Protein AF-X1GY83-F1 (afdb_monomer_lite)

Organism: NCBI:txid412755

Radius of gyration: 18.6 Å; chains: 1; bounding box: 28×45×42 Å

pLDDT: mean 86.43, std 6.94, range [60.97, 96.25]

Secondary structure (DSSP, 8-state):
-TTTHHHHHHH--TTS----SIIIIIHHHHHHHHHHHHHHHHHHHHHHS-HHHHHHHHHTHHHHHHHHHHHHH--PPPHHHHHHHHHHHHHHHHHH-

Sequence (97 aa):
AILLTPIALFMTDFALSINWGFTGLYSAMLIQSLNAVGFLFFAYSIRYGKAIIVVPMMALAPVVTVILSLILYAVIPNPIIIGGMILAFIAIYLMAE

Foldseek 3Di:
DVVCVVVVVVVDDPVDDQCPDCVGPVVVVVVVVVVVVVVVVLVVCVVVHPCLVSVLVVLCVVVVVVVVCCVVVVDDDDPVVVVVVVVVVVVSNVVSD

Structure (mmCIF, N/CA/C/O backbone):
data_AF-X1GY83-F1
#
_entry.id   AF-X1GY83-F1
#
loop_
_atom_site.group_PDB
_atom_site.id
_atom_site.type_symbol
_atom_site.label_atom_id
_atom_site.label_alt_id
_atom_site.label_comp_id
_atom_site.label_asym_id
_atom_site.label_entity_id
_atom_site.label_seq_id
_atom_site.pdbx_PDB_ins_code
_atom_site.Cartn_x
_atom_site.Cartn_y
_atom_site.Cartn_z
_atom_site.occupancy
_atom_site.B_iso_or_equiv
_atom_site.auth_seq_id
_atom_site.auth_comp_id
_atom_site.auth_asym_id
_atom_site.auth_atom_id
_atom_site.pdbx_PDB_model_num
ATOM 1 N N . ALA A 1 1 ? -8.583 -18.651 1.680 1.00 60.97 1 ALA A N 1
ATOM 2 C CA . ALA A 1 1 ? -7.406 -19.031 0.869 1.00 60.97 1 ALA A CA 1
ATOM 3 C C . ALA A 1 1 ? -7.479 -20.494 0.430 1.00 60.97 1 ALA A C 1
ATOM 5 O O . ALA A 1 1 ? -7.679 -20.716 -0.751 1.00 60.97 1 ALA A O 1
ATOM 6 N N . ILE A 1 2 ? -7.434 -21.464 1.355 1.00 72.38 2 ILE A N 1
ATOM 7 C CA . ILE A 1 2 ? -7.361 -22.914 1.052 1.00 72.38 2 ILE A CA 1
ATOM 8 C C . ILE A 1 2 ? -8.515 -23.417 0.160 1.00 72.38 2 ILE A C 1
ATOM 10 O O . ILE A 1 2 ? -8.297 -24.210 -0.748 1.00 72.38 2 ILE A O 1
ATOM 14 N N . LEU A 1 3 ? -9.736 -22.909 0.364 1.00 79.06 3 LEU A N 1
ATOM 15 C CA . LEU A 1 3 ? -10.907 -23.304 -0.432 1.00 79.06 3 LEU A CA 1
ATOM 16 C C . LEU A 1 3 ? -10.855 -22.814 -1.896 1.00 79.06 3 LEU A C 1
ATOM 18 O O . LEU A 1 3 ? -11.469 -23.414 -2.768 1.00 79.06 3 LEU A O 1
ATOM 22 N N . LEU A 1 4 ? -10.131 -21.720 -2.164 1.00 76.38 4 LEU A N 1
ATOM 23 C CA . LEU A 1 4 ? -10.026 -21.097 -3.494 1.00 76.38 4 LEU A CA 1
ATOM 24 C C . LEU A 1 4 ? -8.764 -21.532 -4.251 1.00 76.38 4 LEU A C 1
ATOM 26 O O . LEU A 1 4 ? -8.663 -21.323 -5.456 1.00 76.38 4 LEU A O 1
ATOM 30 N N . THR A 1 5 ? -7.817 -22.171 -3.562 1.00 81.94 5 THR A N 1
ATOM 31 C CA . THR A 1 5 ? -6.607 -22.746 -4.152 1.00 81.94 5 THR A CA 1
ATOM 32 C C . THR A 1 5 ? -6.879 -23.682 -5.342 1.00 81.94 5 THR A C 1
ATOM 34 O O . THR A 1 5 ? -6.199 -23.516 -6.351 1.00 81.94 5 THR A O 1
ATOM 37 N N . PRO A 1 6 ? -7.866 -24.607 -5.321 1.00 80.31 6 PRO A N 1
ATOM 38 C CA . PRO A 1 6 ? -8.121 -25.472 -6.478 1.00 80.31 6 PRO A CA 1
ATOM 39 C C . PRO A 1 6 ? -8.614 -24.702 -7.711 1.00 80.31 6 PRO A C 1
ATOM 41 O O . PRO A 1 6 ? -8.254 -25.048 -8.831 1.00 80.31 6 PRO A O 1
ATOM 44 N N . ILE A 1 7 ? -9.385 -23.629 -7.516 1.00 82.06 7 ILE A N 1
ATOM 45 C CA . ILE A 1 7 ? -9.875 -22.775 -8.609 1.00 82.06 7 ILE A CA 1
ATOM 46 C C . ILE A 1 7 ? -8.712 -21.993 -9.227 1.00 82.06 7 ILE A C 1
ATOM 48 O O . ILE A 1 7 ? -8.588 -21.933 -10.446 1.00 82.06 7 ILE A O 1
ATOM 52 N N . ALA A 1 8 ? -7.817 -21.453 -8.394 1.00 77.62 8 ALA A N 1
ATOM 53 C CA . ALA A 1 8 ? -6.622 -20.759 -8.866 1.00 77.62 8 ALA A CA 1
ATOM 54 C C . ALA A 1 8 ? -5.694 -21.688 -9.667 1.00 77.62 8 ALA A C 1
ATOM 56 O O . ALA A 1 8 ? -5.188 -21.288 -10.713 1.00 77.62 8 ALA A O 1
ATOM 57 N N . LEU A 1 9 ? -5.515 -22.937 -9.222 1.00 79.50 9 LEU A N 1
ATOM 58 C CA . LEU A 1 9 ? -4.746 -23.944 -9.962 1.00 79.50 9 LEU A CA 1
ATOM 59 C C . LEU A 1 9 ? -5.387 -24.281 -11.316 1.00 79.50 9 LEU A C 1
ATOM 61 O O . LEU A 1 9 ? -4.665 -24.451 -12.289 1.00 79.50 9 LEU A O 1
ATOM 65 N N . PHE A 1 10 ? -6.720 -24.313 -11.403 1.00 83.56 10 PHE A N 1
ATOM 66 C CA . PHE A 1 10 ? -7.437 -24.521 -12.667 1.00 83.56 10 PHE A CA 1
ATOM 67 C C . PHE A 1 10 ? -7.289 -23.357 -13.656 1.00 83.56 10 PHE A C 1
ATOM 69 O O . PHE A 1 10 ? -7.291 -23.576 -14.863 1.00 83.56 10 PHE A O 1
ATOM 76 N N . MET A 1 11 ? -7.176 -22.123 -13.156 1.00 80.56 11 MET A N 1
ATOM 77 C CA . MET A 1 11 ? -6.962 -20.925 -13.979 1.00 80.56 11 MET A CA 1
ATOM 78 C C . MET A 1 11 ? -5.487 -20.701 -14.340 1.00 80.56 11 MET A C 1
ATOM 80 O O . MET A 1 11 ? -5.185 -19.835 -15.160 1.00 80.56 11 MET A O 1
ATOM 84 N N . THR A 1 12 ? -4.568 -21.439 -13.712 1.00 80.44 12 THR A N 1
ATOM 85 C CA . THR A 1 12 ? -3.133 -21.285 -13.940 1.00 80.44 12 THR A CA 1
ATOM 86 C C . THR A 1 12 ? -2.721 -22.139 -15.125 1.00 80.44 12 THR A C 1
ATOM 88 O O . THR A 1 12 ? -2.798 -23.364 -15.080 1.00 80.44 12 THR A O 1
ATOM 91 N N . ASP A 1 13 ? -2.246 -21.486 -16.180 1.00 77.44 13 ASP A N 1
ATOM 92 C CA . ASP A 1 13 ? -1.669 -22.181 -17.321 1.00 77.44 13 ASP A CA 1
ATOM 93 C C . ASP A 1 13 ? -0.205 -22.540 -17.024 1.00 77.44 13 ASP A C 1
ATOM 95 O O . ASP A 1 13 ? 0.687 -21.688 -17.027 1.00 77.44 13 ASP A O 1
ATOM 99 N N . PHE A 1 14 ? 0.039 -23.817 -16.728 1.00 74.56 14 PHE A N 1
ATOM 100 C CA . PHE A 1 14 ? 1.376 -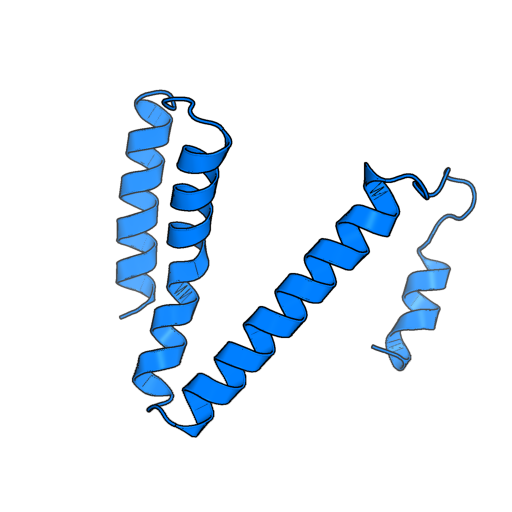24.345 -16.439 1.00 74.56 14 PHE A CA 1
ATOM 101 C C . PHE A 1 14 ? 2.254 -24.482 -17.691 1.00 74.56 14 PHE A C 1
ATOM 103 O O . PHE A 1 14 ? 3.433 -24.814 -17.563 1.00 74.56 14 PHE A O 1
ATOM 110 N N . ALA A 1 15 ? 1.713 -24.237 -18.891 1.00 75.00 15 ALA A N 1
ATOM 111 C CA . ALA A 1 15 ? 2.496 -24.225 -20.125 1.00 75.00 15 ALA A CA 1
ATOM 112 C C . ALA A 1 15 ? 3.402 -22.984 -20.238 1.00 75.00 15 ALA A C 1
ATOM 114 O O . ALA A 1 15 ? 4.360 -22.984 -21.013 1.00 75.00 15 ALA A O 1
ATOM 115 N N . LEU A 1 16 ? 3.127 -21.930 -19.461 1.00 75.75 16 LEU A N 1
ATOM 116 C CA . LEU A 1 16 ? 3.946 -20.722 -19.407 1.00 75.75 16 LEU A CA 1
ATOM 117 C C . LEU A 1 16 ? 5.127 -20.900 -18.444 1.00 75.75 16 LEU A C 1
ATOM 119 O O . LEU A 1 16 ? 5.006 -21.486 -17.369 1.00 75.75 16 LEU A O 1
ATOM 123 N N . SER A 1 17 ? 6.287 -20.348 -18.809 1.00 73.75 17 SER A N 1
ATOM 124 C CA . SER A 1 17 ? 7.477 -20.389 -17.961 1.00 73.75 17 SER A CA 1
ATOM 125 C C . SER A 1 17 ? 7.240 -19.605 -16.669 1.00 73.75 17 SER A C 1
ATOM 127 O O . SER A 1 17 ? 7.211 -18.372 -16.671 1.00 73.75 17 SER A O 1
ATOM 129 N N . ILE A 1 18 ? 7.096 -20.320 -15.555 1.00 71.62 18 ILE A N 1
ATOM 130 C CA . ILE A 1 18 ? 7.012 -19.714 -14.228 1.00 71.62 18 ILE A CA 1
ATOM 131 C C . ILE A 1 18 ? 8.366 -19.069 -13.916 1.00 71.62 18 ILE A C 1
ATOM 133 O O . ILE A 1 18 ? 9.416 -19.710 -14.010 1.00 71.62 18 ILE A O 1
ATOM 137 N N . ASN A 1 19 ? 8.352 -17.786 -13.551 1.00 79.69 19 ASN A N 1
ATOM 138 C CA . ASN A 1 19 ? 9.566 -17.056 -13.207 1.00 79.69 19 ASN A CA 1
ATOM 139 C C . ASN A 1 19 ? 10.058 -17.475 -11.812 1.00 79.69 19 ASN A C 1
ATOM 141 O O . ASN A 1 19 ? 9.784 -16.829 -10.803 1.00 79.69 19 ASN A O 1
ATOM 145 N N . TRP A 1 20 ? 10.794 -18.582 -11.763 1.00 77.69 20 TRP A N 1
ATOM 146 C CA . TRP A 1 20 ? 11.467 -19.075 -10.556 1.00 77.69 20 TRP A CA 1
ATOM 147 C C . TRP A 1 20 ? 12.732 -18.280 -10.203 1.00 77.69 20 TRP A C 1
ATOM 149 O O . TRP A 1 20 ? 13.359 -18.536 -9.178 1.00 77.69 20 TRP A O 1
ATOM 159 N N . GLY A 1 21 ? 13.127 -17.330 -11.054 1.00 79.44 21 GLY A N 1
ATOM 160 C CA . GLY A 1 21 ? 14.309 -16.508 -10.853 1.00 79.44 21 GLY A CA 1
ATOM 161 C C . GLY A 1 21 ? 14.163 -15.527 -9.691 1.00 79.44 21 GLY A C 1
ATOM 162 O O . GLY A 1 21 ? 13.110 -15.384 -9.067 1.00 79.44 21 GLY A O 1
ATOM 163 N N . PHE A 1 22 ? 15.244 -14.795 -9.430 1.00 76.31 22 PHE A N 1
ATOM 164 C CA . PHE A 1 22 ? 15.309 -13.807 -8.351 1.00 76.31 22 PHE A CA 1
ATOM 165 C C . PHE A 1 22 ? 14.234 -12.712 -8.474 1.00 76.31 22 PHE A C 1
ATOM 167 O O . PHE A 1 22 ? 13.669 -12.264 -7.480 1.00 76.31 22 PHE A O 1
ATOM 174 N N . THR A 1 23 ? 13.902 -12.328 -9.709 1.00 81.81 23 THR A N 1
ATOM 175 C CA . THR A 1 23 ? 12.877 -11.323 -10.018 1.00 81.81 23 THR A CA 1
ATOM 176 C C . THR A 1 23 ? 11.448 -11.834 -9.824 1.00 81.81 23 THR A C 1
ATOM 178 O O . THR A 1 23 ? 10.551 -11.010 -9.675 1.00 81.81 23 THR A O 1
ATOM 181 N N . GLY A 1 24 ? 11.220 -13.150 -9.815 1.00 84.38 24 GLY A N 1
ATOM 182 C CA . GLY A 1 24 ? 9.889 -13.740 -9.673 1.00 84.38 24 GLY A CA 1
ATOM 183 C C . GLY A 1 24 ? 9.627 -14.268 -8.266 1.00 84.38 24 GLY A C 1
ATOM 184 O O . GLY A 1 24 ? 9.072 -13.558 -7.433 1.00 84.38 24 GLY A O 1
ATOM 185 N N . LEU A 1 25 ? 10.014 -15.515 -7.982 1.00 86.88 25 LEU A N 1
ATOM 186 C CA . LEU A 1 25 ? 9.690 -16.151 -6.700 1.00 86.88 25 LEU A CA 1
ATOM 187 C C . LEU A 1 25 ? 10.320 -15.423 -5.502 1.00 86.88 25 LEU A C 1
ATOM 189 O O . LEU A 1 25 ? 9.629 -15.128 -4.530 1.00 86.88 25 LEU A O 1
ATOM 193 N N . TYR A 1 26 ? 11.621 -15.133 -5.554 1.00 87.06 26 TYR A N 1
ATOM 194 C CA . TYR A 1 26 ? 12.334 -14.577 -4.399 1.00 87.06 26 TYR A CA 1
ATOM 195 C C . TYR A 1 26 ? 11.866 -13.160 -4.046 1.00 87.06 26 TYR A C 1
ATOM 197 O O . TYR A 1 26 ? 11.671 -12.849 -2.868 1.00 87.06 26 TYR A O 1
ATOM 205 N N . SER A 1 27 ? 11.634 -12.312 -5.052 1.00 89.31 27 SER A N 1
ATOM 206 C CA . SER A 1 27 ? 11.068 -10.975 -4.850 1.00 89.31 27 SER A CA 1
ATOM 207 C C . SER A 1 27 ? 9.651 -11.058 -4.273 1.00 89.31 27 SER A C 1
ATOM 209 O O . SER A 1 27 ? 9.350 -10.351 -3.312 1.00 89.31 27 SER A O 1
ATOM 211 N N . ALA A 1 28 ? 8.809 -11.971 -4.771 1.00 90.00 28 ALA A N 1
ATOM 212 C CA . ALA A 1 28 ? 7.458 -12.185 -4.260 1.00 90.00 28 ALA A CA 1
ATOM 213 C C . ALA A 1 28 ? 7.468 -12.659 -2.800 1.00 90.00 28 ALA A C 1
ATOM 215 O O . ALA A 1 28 ? 6.707 -12.143 -1.983 1.00 90.00 28 ALA A O 1
ATOM 216 N N . MET A 1 29 ? 8.367 -13.580 -2.441 1.00 89.06 29 MET A N 1
ATOM 217 C CA . MET A 1 29 ? 8.541 -14.028 -1.056 1.00 89.06 29 MET A CA 1
ATOM 218 C C . MET A 1 29 ? 8.933 -12.872 -0.130 1.00 89.06 29 MET A C 1
ATOM 220 O O . MET A 1 29 ? 8.373 -12.747 0.962 1.00 89.06 29 MET A O 1
ATOM 224 N N . LEU A 1 30 ? 9.853 -12.004 -0.563 1.00 93.19 30 LEU A N 1
ATOM 225 C CA . LEU A 1 30 ? 10.241 -10.815 0.199 1.00 93.19 30 LEU A CA 1
ATOM 226 C C . LEU A 1 30 ? 9.080 -9.831 0.347 1.00 93.19 30 LEU A C 1
ATOM 228 O O . LEU A 1 30 ? 8.755 -9.445 1.469 1.00 93.19 30 LEU A O 1
ATOM 232 N N . ILE A 1 31 ? 8.419 -9.469 -0.755 1.00 93.06 31 ILE A N 1
ATOM 233 C CA . ILE A 1 31 ? 7.272 -8.550 -0.754 1.00 93.06 31 ILE A CA 1
ATOM 234 C C . ILE A 1 31 ? 6.182 -9.070 0.185 1.00 93.06 31 ILE A C 1
ATOM 236 O O . ILE A 1 31 ? 5.669 -8.319 1.016 1.00 93.06 31 ILE A O 1
ATOM 240 N N . GLN A 1 32 ? 5.860 -10.362 0.105 1.00 93.94 32 GLN A N 1
ATOM 241 C CA . GLN A 1 32 ? 4.802 -10.943 0.920 1.00 93.94 32 GLN A CA 1
ATOM 242 C C . GLN A 1 32 ? 5.193 -11.041 2.400 1.00 93.94 32 GLN A C 1
ATOM 244 O O . GLN A 1 32 ? 4.343 -10.838 3.269 1.00 93.94 32 GLN A O 1
ATOM 249 N N . SER A 1 33 ? 6.475 -11.270 2.698 1.00 95.44 33 SER A N 1
ATOM 250 C CA . SER A 1 33 ? 7.002 -11.218 4.067 1.00 95.44 33 SER A CA 1
ATOM 251 C C . SER A 1 33 ? 6.911 -9.804 4.650 1.00 95.44 33 SER A C 1
ATOM 253 O O . SER A 1 33 ? 6.426 -9.633 5.768 1.00 95.44 33 SER A O 1
ATOM 255 N N . LEU A 1 34 ? 7.298 -8.774 3.886 1.00 94.50 34 LEU A N 1
ATOM 256 C CA . LEU A 1 34 ? 7.155 -7.370 4.293 1.00 94.50 34 LEU A CA 1
ATOM 257 C C . LEU A 1 34 ? 5.683 -6.993 4.506 1.00 94.50 34 LEU A C 1
ATOM 259 O O . LEU A 1 34 ? 5.354 -6.313 5.477 1.00 94.50 34 LEU A O 1
ATOM 263 N N . ASN A 1 35 ? 4.789 -7.465 3.635 1.00 94.75 35 ASN A N 1
ATOM 264 C CA . ASN A 1 35 ? 3.352 -7.256 3.781 1.00 94.75 35 ASN A CA 1
ATOM 265 C C . ASN A 1 35 ? 2.813 -7.875 5.084 1.00 94.75 35 ASN A C 1
ATOM 267 O O . ASN A 1 35 ? 2.085 -7.209 5.821 1.00 94.75 35 ASN A O 1
ATOM 271 N N . ALA A 1 36 ? 3.224 -9.105 5.410 1.00 95.44 36 ALA A N 1
ATOM 272 C CA . ALA A 1 36 ? 2.836 -9.765 6.655 1.00 95.44 36 ALA A CA 1
ATOM 273 C C . ALA A 1 36 ? 3.328 -8.995 7.892 1.00 95.44 36 ALA A C 1
ATOM 275 O O . ALA A 1 36 ? 2.561 -8.782 8.830 1.00 95.44 36 ALA A O 1
ATOM 276 N N . VAL A 1 37 ? 4.576 -8.514 7.876 1.00 96.25 37 VAL A N 1
ATOM 277 C CA . VAL A 1 37 ? 5.130 -7.668 8.947 1.00 96.25 37 VAL A CA 1
ATOM 278 C C . VAL A 1 37 ? 4.337 -6.364 9.098 1.00 96.25 37 VAL A C 1
ATOM 280 O O . VAL A 1 37 ? 3.979 -5.991 10.215 1.00 96.25 37 VAL A O 1
ATOM 283 N N . GLY A 1 38 ? 3.994 -5.699 7.991 1.00 92.25 38 GLY A N 1
ATOM 284 C CA . GLY A 1 38 ? 3.152 -4.499 8.012 1.00 92.25 38 GLY A CA 1
ATOM 285 C C . GLY A 1 38 ? 1.782 -4.753 8.648 1.00 92.25 38 GLY A C 1
ATOM 286 O O . GLY A 1 38 ? 1.324 -3.968 9.479 1.00 92.25 38 GLY A O 1
ATOM 287 N N . PHE A 1 39 ? 1.158 -5.890 8.335 1.00 94.06 39 PHE A N 1
ATOM 288 C CA . PHE A 1 39 ? -0.123 -6.271 8.928 1.00 94.06 39 PHE A CA 1
ATOM 289 C C . PHE A 1 39 ? -0.017 -6.597 10.427 1.00 94.06 39 PHE A C 1
ATOM 291 O O . PHE A 1 39 ? -0.909 -6.239 11.197 1.00 94.06 39 PHE A O 1
ATOM 298 N N . LEU A 1 40 ? 1.085 -7.213 10.874 1.00 95.00 40 LEU A N 1
ATOM 299 C CA . LEU A 1 40 ? 1.348 -7.435 12.301 1.00 95.00 40 LEU A CA 1
ATOM 300 C C . LEU A 1 40 ? 1.445 -6.108 13.067 1.00 95.00 40 LEU A C 1
ATOM 302 O O . LEU A 1 40 ? 0.840 -5.972 14.133 1.00 95.00 40 LEU A O 1
ATOM 306 N N . PHE A 1 41 ? 2.148 -5.114 12.516 1.00 93.75 41 PHE A N 1
ATOM 307 C CA . PHE A 1 41 ? 2.212 -3.779 13.117 1.00 93.75 41 PHE A CA 1
ATOM 308 C C . PHE A 1 41 ? 0.855 -3.083 13.136 1.00 93.75 41 PHE A C 1
ATOM 310 O O . PHE A 1 41 ? 0.515 -2.452 14.136 1.00 93.75 41 PHE A O 1
ATOM 317 N N . PHE A 1 42 ? 0.051 -3.235 12.083 1.00 91.81 42 PHE A N 1
ATOM 318 C CA . PHE A 1 42 ? -1.317 -2.724 12.066 1.00 91.81 42 PHE A CA 1
ATOM 319 C C . PHE A 1 42 ? -2.171 -3.356 13.176 1.00 91.81 42 PHE A C 1
ATOM 321 O O . PHE A 1 42 ? -2.786 -2.638 13.965 1.00 91.81 42 PHE A O 1
ATOM 328 N N . ALA A 1 43 ? -2.149 -4.685 13.310 1.00 92.38 43 ALA A N 1
ATOM 329 C CA . ALA A 1 43 ? -2.877 -5.393 14.363 1.00 92.38 43 ALA A CA 1
ATOM 330 C C . ALA A 1 43 ? -2.422 -4.965 15.770 1.00 92.38 43 ALA A C 1
ATOM 332 O O . ALA A 1 43 ? -3.249 -4.764 16.663 1.00 92.38 43 ALA A O 1
ATOM 333 N N . TYR A 1 44 ? -1.115 -4.767 15.965 1.00 93.81 44 TYR A N 1
ATOM 334 C CA . TYR A 1 44 ? -0.569 -4.228 17.209 1.00 93.81 44 TYR A CA 1
ATOM 335 C C . TYR A 1 44 ? -1.048 -2.789 17.458 1.00 93.81 44 TYR A C 1
ATOM 337 O O . TYR A 1 44 ? -1.496 -2.466 18.556 1.00 93.81 44 TYR A O 1
ATOM 345 N N . SER A 1 45 ? -1.032 -1.930 16.440 1.00 91.75 45 SER A N 1
ATOM 346 C CA . SER A 1 45 ? -1.483 -0.539 16.544 1.00 91.75 45 SER A CA 1
ATOM 347 C C . SER A 1 45 ? -2.956 -0.437 16.953 1.00 91.75 45 SER A C 1
ATOM 349 O O . SER A 1 45 ? -3.291 0.341 17.842 1.00 91.75 45 SER A O 1
ATOM 351 N N . ILE A 1 46 ? -3.825 -1.287 16.400 1.00 93.19 46 ILE A N 1
ATOM 352 C CA . ILE A 1 46 ? -5.243 -1.361 16.789 1.00 93.19 46 ILE A CA 1
ATOM 353 C C . ILE A 1 46 ? -5.427 -1.900 18.214 1.00 93.19 46 ILE A C 1
ATOM 355 O O . ILE A 1 46 ? -6.368 -1.510 18.900 1.00 93.19 46 ILE A O 1
ATOM 359 N N . ARG A 1 47 ? -4.538 -2.783 18.685 1.00 92.19 47 ARG A N 1
ATOM 360 C CA . ARG A 1 47 ? -4.614 -3.342 20.042 1.00 92.19 47 ARG A CA 1
ATOM 361 C C . ARG A 1 47 ? -4.322 -2.305 21.132 1.00 92.19 47 ARG A C 1
ATOM 363 O O . ARG A 1 47 ? -4.939 -2.372 22.192 1.00 92.19 47 ARG A O 1
ATOM 370 N N . TYR A 1 48 ? -3.373 -1.398 20.902 1.00 90.19 48 TYR A N 1
ATOM 371 C CA . TYR A 1 48 ? -2.942 -0.406 21.903 1.00 90.19 48 TYR A CA 1
ATOM 372 C C . TYR A 1 48 ? -3.460 1.013 21.630 1.00 90.19 48 TYR A C 1
ATOM 374 O O . TYR A 1 48 ? -3.498 1.839 22.540 1.00 90.19 48 TYR A O 1
ATOM 382 N N . GLY A 1 49 ? -3.851 1.312 20.392 1.00 87.00 49 GLY A N 1
ATOM 383 C CA . GLY A 1 49 ? -4.410 2.590 19.969 1.00 87.00 49 GLY A CA 1
ATOM 384 C C . GLY A 1 49 ? -5.923 2.536 19.768 1.00 87.00 49 GLY A C 1
ATOM 385 O O . GLY A 1 49 ? -6.549 1.480 19.759 1.00 87.00 49 GLY A O 1
ATOM 386 N N . LYS A 1 50 ? -6.543 3.704 19.572 1.00 87.06 50 LYS A N 1
ATOM 387 C CA . L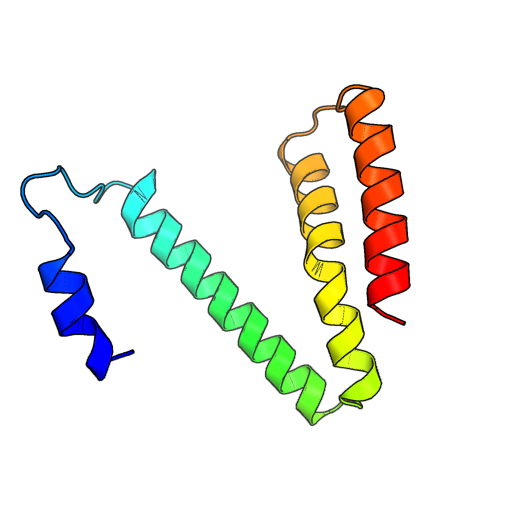YS A 1 50 ? -7.955 3.768 19.177 1.00 87.06 50 LYS A CA 1
ATOM 388 C C . LYS A 1 50 ? -8.071 3.469 17.684 1.00 87.06 50 LYS A C 1
ATOM 390 O O . LYS A 1 50 ? -7.493 4.192 16.873 1.00 87.06 50 LYS A O 1
ATOM 395 N N . ALA A 1 51 ? -8.878 2.472 17.319 1.00 86.38 51 ALA A N 1
ATOM 396 C CA . ALA A 1 51 ? -9.097 2.088 15.921 1.00 86.38 51 ALA A CA 1
ATOM 397 C C . ALA A 1 51 ? -9.536 3.263 15.030 1.00 86.38 51 ALA A C 1
ATOM 399 O O . ALA A 1 51 ? -9.086 3.371 13.895 1.00 86.38 51 ALA A O 1
ATOM 400 N N . ILE A 1 52 ? -10.327 4.189 15.582 1.00 85.50 52 ILE A N 1
ATOM 401 C CA . ILE A 1 52 ? -10.790 5.396 14.882 1.00 85.50 52 ILE A CA 1
ATOM 402 C C . ILE A 1 52 ? -9.654 6.321 14.419 1.00 85.50 52 ILE A C 1
ATOM 404 O O . ILE A 1 52 ? -9.844 7.075 13.481 1.00 85.50 52 ILE A O 1
ATOM 408 N N . ILE A 1 53 ? -8.475 6.261 15.043 1.00 86.31 53 ILE A N 1
ATOM 409 C CA . ILE A 1 53 ? -7.310 7.066 14.645 1.00 86.31 53 ILE A CA 1
ATOM 410 C C . ILE A 1 53 ? -6.410 6.261 13.700 1.00 86.31 53 ILE A C 1
ATOM 412 O O . ILE A 1 53 ? -5.894 6.785 12.722 1.00 86.31 53 ILE A O 1
ATOM 416 N N . VAL A 1 54 ? -6.222 4.971 13.981 1.00 88.25 54 VAL A N 1
ATOM 417 C CA . VAL A 1 54 ? -5.276 4.115 13.248 1.00 88.25 54 VAL A CA 1
ATOM 418 C C . VAL A 1 54 ? -5.779 3.764 11.845 1.00 88.25 54 VAL A C 1
ATOM 420 O O . VAL A 1 54 ? -4.984 3.693 10.910 1.00 88.25 54 VAL A O 1
ATOM 423 N N . VAL A 1 55 ? -7.087 3.543 11.677 1.00 88.25 55 VAL A N 1
ATOM 424 C CA . VAL A 1 55 ? -7.663 3.138 10.385 1.00 88.25 55 VAL A CA 1
ATOM 425 C C . VAL A 1 55 ? -7.535 4.246 9.327 1.00 88.25 55 VAL A C 1
ATOM 427 O O . VAL A 1 55 ? -6.992 3.943 8.262 1.00 88.25 55 VAL A O 1
ATOM 430 N N . PRO A 1 56 ? -7.906 5.516 9.598 1.00 87.56 56 PRO A N 1
ATOM 431 C CA . PRO A 1 56 ? -7.642 6.625 8.676 1.00 87.56 56 PRO A CA 1
ATOM 432 C C . PRO A 1 56 ? -6.169 6.779 8.295 1.00 87.56 56 PRO A C 1
ATOM 434 O O . PRO A 1 56 ? -5.843 7.014 7.136 1.00 87.56 56 PRO A O 1
ATOM 437 N N . MET A 1 57 ? -5.253 6.566 9.245 1.00 87.00 57 MET A N 1
ATOM 438 C CA . MET A 1 57 ? -3.813 6.653 8.975 1.00 87.00 57 MET A CA 1
ATOM 439 C C . MET A 1 57 ? -3.337 5.602 7.964 1.00 87.00 57 MET A C 1
ATOM 441 O O . MET A 1 57 ? -2.371 5.840 7.242 1.00 87.00 57 MET A O 1
ATOM 445 N N . MET A 1 58 ? -4.021 4.457 7.859 1.00 87.88 58 MET A N 1
ATOM 446 C CA . MET A 1 58 ? -3.696 3.431 6.864 1.00 87.88 58 MET A CA 1
ATOM 447 C C . MET A 1 58 ? -4.101 3.853 5.442 1.00 87.88 58 MET A C 1
ATOM 449 O O . MET A 1 58 ? -3.424 3.485 4.483 1.00 87.88 58 MET A O 1
ATOM 453 N N . ALA A 1 59 ? -5.121 4.709 5.290 1.00 85.62 59 ALA A N 1
ATOM 454 C CA . ALA A 1 59 ? -5.514 5.268 3.991 1.00 85.62 59 ALA A CA 1
ATOM 455 C C . ALA A 1 59 ? -4.420 6.157 3.367 1.00 85.62 59 ALA A C 1
ATOM 457 O O . ALA A 1 59 ? -4.390 6.337 2.152 1.00 85.62 59 ALA A O 1
ATOM 458 N N . LEU A 1 60 ? -3.472 6.645 4.178 1.00 86.75 60 LEU A N 1
ATOM 459 C CA . LEU A 1 60 ? -2.304 7.409 3.731 1.00 86.75 60 LEU A CA 1
ATOM 460 C C . LEU A 1 60 ? -1.171 6.530 3.166 1.00 86.75 60 LEU A C 1
ATOM 462 O O . LEU A 1 60 ? -0.147 7.067 2.741 1.00 86.75 60 LEU A O 1
ATOM 466 N N . ALA A 1 61 ? -1.328 5.201 3.106 1.00 89.06 61 ALA A N 1
ATOM 467 C CA . ALA A 1 61 ? -0.335 4.297 2.516 1.00 89.06 61 ALA A CA 1
ATOM 468 C C . ALA A 1 61 ? 0.183 4.736 1.123 1.00 89.06 61 ALA A C 1
ATOM 470 O O . ALA A 1 61 ? 1.401 4.687 0.920 1.00 89.06 61 ALA A O 1
ATOM 471 N N . PRO A 1 62 ? -0.653 5.245 0.189 1.00 89.12 62 PRO A N 1
ATOM 472 C CA . PRO A 1 62 ? -0.172 5.719 -1.109 1.00 89.12 62 PRO A CA 1
ATOM 473 C C . PRO A 1 62 ? 0.829 6.876 -0.999 1.00 89.12 62 PRO A C 1
ATOM 475 O O . PRO A 1 62 ? 1.754 6.960 -1.804 1.00 89.12 62 PRO A O 1
ATOM 478 N N . VAL A 1 63 ? 0.696 7.742 0.012 1.00 89.88 63 VAL A N 1
ATOM 479 C CA . VAL A 1 63 ? 1.629 8.856 0.255 1.00 89.88 63 VAL A CA 1
ATOM 480 C C . VAL A 1 63 ? 3.019 8.317 0.578 1.00 89.88 63 VAL A C 1
ATOM 482 O O . VAL A 1 63 ? 4.011 8.747 -0.012 1.00 89.88 63 VAL A O 1
ATOM 485 N N . VAL A 1 64 ? 3.091 7.317 1.460 1.00 90.38 64 VAL A N 1
ATOM 486 C CA . VAL A 1 64 ? 4.351 6.655 1.822 1.00 90.38 64 VAL A CA 1
ATOM 487 C C . VAL A 1 64 ? 4.970 5.973 0.602 1.00 90.38 64 VAL A C 1
ATOM 489 O O . VAL A 1 64 ? 6.175 6.094 0.383 1.00 90.38 64 VAL A O 1
ATOM 492 N N . THR A 1 65 ? 4.164 5.310 -0.232 1.00 91.62 65 THR A N 1
ATOM 493 C CA . THR A 1 65 ? 4.644 4.680 -1.472 1.00 91.62 65 THR A CA 1
ATOM 494 C C . THR A 1 65 ? 5.227 5.699 -2.451 1.00 91.62 65 THR A C 1
ATOM 496 O O . THR A 1 65 ? 6.283 5.441 -3.033 1.00 91.62 65 THR A O 1
ATOM 499 N N . VAL A 1 66 ? 4.594 6.866 -2.614 1.00 90.50 66 VAL A N 1
ATOM 500 C CA . VAL A 1 66 ? 5.114 7.942 -3.474 1.00 90.50 66 VAL A CA 1
ATOM 501 C C . VAL A 1 66 ? 6.443 8.471 -2.936 1.00 90.50 66 VAL A C 1
ATOM 503 O O . VAL A 1 66 ? 7.409 8.553 -3.693 1.00 90.50 66 VAL A O 1
ATOM 506 N N . ILE A 1 67 ? 6.528 8.763 -1.635 1.00 90.56 67 ILE A N 1
ATOM 507 C CA . ILE A 1 67 ? 7.768 9.242 -1.003 1.00 90.56 67 ILE A CA 1
ATOM 508 C C . ILE A 1 67 ? 8.892 8.219 -1.186 1.00 90.56 67 ILE A C 1
ATOM 510 O O . ILE A 1 67 ? 9.986 8.575 -1.625 1.00 90.56 67 ILE A O 1
ATOM 514 N N . LEU A 1 68 ? 8.619 6.941 -0.911 1.00 91.56 68 LEU A N 1
ATOM 515 C CA . LEU A 1 68 ? 9.601 5.871 -1.068 1.00 91.56 68 LEU A CA 1
ATOM 516 C C . LEU A 1 68 ? 10.062 5.738 -2.525 1.00 91.56 68 LEU A C 1
ATOM 518 O O . LEU A 1 68 ? 11.250 5.556 -2.775 1.00 91.56 68 LEU A O 1
ATOM 522 N N . SER A 1 69 ? 9.144 5.884 -3.482 1.00 90.69 69 SER A N 1
ATOM 523 C CA . SER A 1 69 ? 9.470 5.850 -4.911 1.00 90.69 69 SER A CA 1
ATOM 524 C C . SER A 1 69 ? 10.403 6.996 -5.298 1.00 90.69 69 SER A C 1
ATOM 526 O O . SER A 1 69 ? 11.401 6.765 -5.973 1.00 90.69 69 SER A O 1
ATOM 528 N N . LEU A 1 70 ? 10.135 8.220 -4.836 1.00 90.81 70 LEU A N 1
ATOM 529 C CA . LEU A 1 70 ? 10.997 9.373 -5.116 1.00 90.81 70 LEU A CA 1
ATOM 530 C C . LEU A 1 70 ? 12.395 9.206 -4.505 1.00 90.81 70 LEU A C 1
ATOM 532 O O . LEU A 1 70 ? 13.382 9.543 -5.155 1.00 90.81 70 LEU A O 1
ATOM 536 N N . ILE A 1 71 ? 12.485 8.640 -3.296 1.00 92.69 71 ILE A N 1
ATOM 537 C CA . ILE A 1 71 ? 13.764 8.344 -2.634 1.00 92.69 71 ILE A CA 1
ATOM 538 C C . ILE A 1 71 ? 14.547 7.270 -3.401 1.00 92.69 71 ILE A C 1
ATOM 540 O O . ILE A 1 71 ? 15.737 7.448 -3.645 1.00 92.69 71 ILE A O 1
ATOM 544 N N . LEU A 1 72 ? 13.898 6.163 -3.780 1.00 92.44 72 LEU A N 1
ATOM 545 C CA . LEU A 1 72 ? 14.564 5.032 -4.437 1.00 92.44 72 LEU A CA 1
ATOM 546 C C . LEU A 1 72 ? 14.963 5.335 -5.881 1.00 92.44 72 LEU A C 1
ATOM 548 O O . LEU A 1 72 ? 16.062 4.974 -6.295 1.00 92.44 72 LEU A O 1
ATOM 552 N N . TYR A 1 73 ? 14.079 5.970 -6.653 1.00 89.25 73 TYR A N 1
ATOM 553 C CA . TYR A 1 73 ? 14.361 6.282 -8.052 1.00 89.25 73 TYR A CA 1
ATOM 554 C C . TYR A 1 73 ? 15.233 7.530 -8.206 1.00 89.25 73 TYR A C 1
ATOM 556 O O . TYR A 1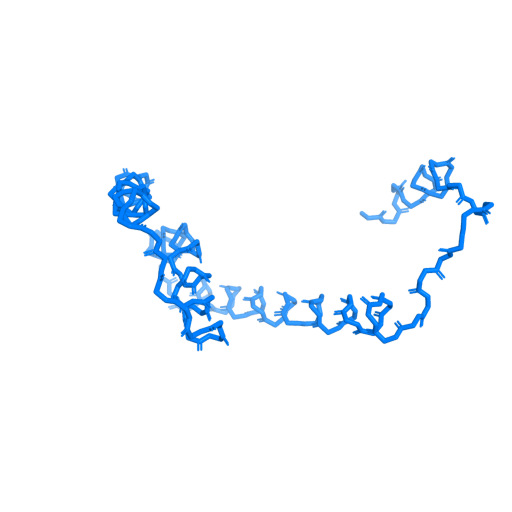 73 ? 15.912 7.647 -9.220 1.00 89.25 73 TYR A O 1
ATOM 564 N N . ALA A 1 74 ? 15.238 8.449 -7.232 1.00 86.75 74 ALA A N 1
ATOM 565 C CA . ALA A 1 74 ? 15.999 9.703 -7.271 1.00 86.75 74 ALA A CA 1
ATOM 566 C C . ALA A 1 74 ? 15.794 10.525 -8.567 1.00 86.75 74 ALA A C 1
ATOM 568 O O . ALA A 1 74 ? 16.655 11.309 -8.966 1.00 86.75 74 ALA A O 1
ATOM 569 N N . VAL A 1 75 ? 14.644 10.357 -9.230 1.00 84.19 75 VAL A N 1
ATOM 570 C CA . VAL A 1 75 ? 14.257 11.092 -10.441 1.00 84.19 75 VAL A CA 1
ATOM 571 C C . VAL A 1 75 ? 13.210 12.132 -10.076 1.00 84.19 75 VAL A C 1
ATOM 573 O O . VAL A 1 75 ? 12.223 11.817 -9.412 1.00 84.19 75 VAL A O 1
ATOM 576 N N . ILE A 1 76 ? 13.400 13.365 -10.550 1.00 80.56 76 ILE A N 1
ATOM 577 C CA . ILE A 1 76 ? 12.392 14.422 -10.444 1.00 80.56 76 ILE A CA 1
ATOM 578 C C . ILE A 1 76 ? 11.332 14.179 -11.529 1.00 80.56 76 ILE A C 1
ATOM 580 O O . ILE A 1 76 ? 11.659 14.231 -12.719 1.00 80.56 76 ILE A O 1
ATOM 58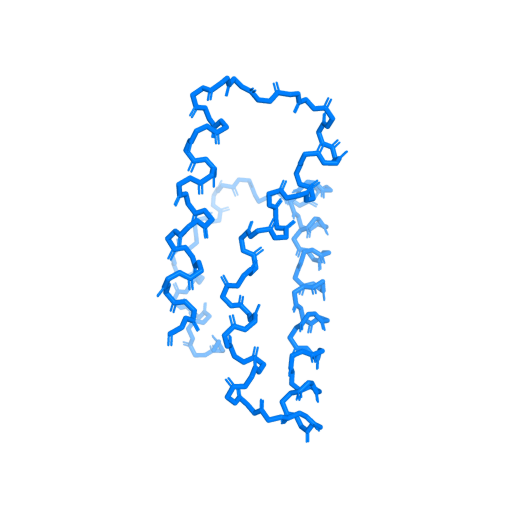4 N N . PRO A 1 77 ? 10.070 13.898 -11.159 1.00 81.50 77 PRO A N 1
ATOM 585 C CA . PRO A 1 77 ? 9.013 13.673 -12.132 1.00 81.50 77 PRO A CA 1
ATOM 586 C C . PRO A 1 77 ? 8.635 14.965 -12.872 1.00 81.50 77 PRO A C 1
ATOM 588 O O . PRO A 1 77 ? 8.862 16.076 -12.397 1.00 81.50 77 PRO A O 1
ATOM 591 N N . ASN A 1 78 ? 8.027 14.817 -14.053 1.00 88.88 78 ASN A N 1
ATOM 592 C CA . ASN A 1 78 ? 7.549 15.939 -14.864 1.00 88.88 78 ASN A CA 1
ATOM 593 C C . ASN A 1 78 ? 6.565 16.824 -14.057 1.00 88.88 78 ASN A C 1
ATOM 595 O O . ASN A 1 78 ? 5.747 16.274 -13.311 1.00 88.88 78 ASN A O 1
ATOM 599 N N . PRO A 1 79 ? 6.579 18.161 -14.235 1.00 88.50 79 PRO A N 1
ATOM 600 C CA . PRO A 1 79 ? 5.642 19.086 -13.589 1.00 88.50 79 PRO A CA 1
ATOM 601 C C . PRO A 1 79 ? 4.166 18.651 -13.595 1.00 88.50 79 PRO A C 1
ATOM 603 O O . PRO A 1 79 ? 3.468 18.853 -12.603 1.00 88.50 79 PRO A O 1
ATOM 606 N N . ILE A 1 80 ? 3.688 18.006 -14.666 1.00 92.19 80 ILE A N 1
ATOM 607 C CA . ILE A 1 80 ? 2.301 17.510 -14.755 1.00 92.19 80 ILE A CA 1
ATOM 608 C C . ILE A 1 80 ? 2.042 16.390 -13.735 1.00 92.19 80 ILE A C 1
ATOM 610 O O . ILE A 1 80 ? 1.013 16.383 -13.060 1.00 92.19 80 ILE A O 1
ATOM 614 N N . ILE A 1 81 ? 2.989 15.459 -13.587 1.00 88.88 81 ILE A N 1
ATOM 615 C CA . ILE A 1 81 ? 2.897 14.348 -12.628 1.00 88.88 81 ILE A CA 1
ATOM 616 C C . ILE A 1 81 ? 2.932 14.898 -11.201 1.00 88.88 81 ILE A C 1
ATOM 618 O O . ILE A 1 81 ? 2.178 14.434 -10.353 1.00 88.88 81 ILE A O 1
ATOM 622 N N . ILE A 1 82 ? 3.748 15.925 -10.944 1.00 89.12 82 ILE A N 1
ATOM 623 C CA . ILE A 1 82 ? 3.785 16.611 -9.645 1.00 89.12 82 ILE A CA 1
ATOM 624 C C . ILE A 1 82 ? 2.425 17.235 -9.321 1.00 89.12 82 ILE A C 1
ATOM 626 O O . ILE A 1 82 ? 1.912 17.022 -8.223 1.00 89.12 82 ILE A O 1
ATOM 630 N N . GLY A 1 83 ? 1.805 17.929 -10.280 1.00 92.75 83 GLY A N 1
ATOM 631 C CA . GLY A 1 83 ? 0.449 18.458 -10.116 1.00 92.75 83 GLY A CA 1
ATOM 632 C C . GLY A 1 83 ? -0.570 17.361 -9.785 1.00 92.75 83 GLY A C 1
ATOM 633 O O . GLY A 1 83 ? -1.350 17.507 -8.844 1.00 92.75 83 GLY A O 1
ATOM 634 N N . GLY A 1 84 ? -0.509 16.229 -10.495 1.00 90.31 84 GLY A N 1
ATOM 635 C CA . GLY A 1 84 ? -1.347 15.058 -10.223 1.00 90.31 84 GLY A CA 1
ATOM 636 C C . GLY A 1 84 ? -1.116 14.445 -8.837 1.00 90.31 84 GLY A C 1
ATOM 637 O O . GLY A 1 84 ? -2.080 14.110 -8.154 1.00 90.31 84 GLY A O 1
ATOM 638 N N . MET A 1 85 ? 0.138 14.345 -8.383 1.00 90.44 85 MET A N 1
ATOM 639 C CA . MET A 1 85 ? 0.474 13.841 -7.045 1.00 90.44 85 MET A CA 1
ATOM 640 C C . MET A 1 85 ? -0.079 14.744 -5.940 1.00 90.44 85 MET A C 1
ATOM 642 O O . MET A 1 85 ? -0.664 14.241 -4.984 1.00 90.44 85 MET A O 1
ATOM 646 N N . ILE A 1 86 ? 0.053 16.067 -6.079 1.00 91.12 86 ILE A N 1
ATOM 647 C CA . ILE A 1 86 ? -0.496 17.025 -5.107 1.00 91.12 86 ILE A CA 1
ATOM 648 C C . ILE A 1 86 ? -2.020 16.877 -5.023 1.00 91.12 86 ILE A C 1
ATOM 650 O O . ILE A 1 86 ? -2.572 16.789 -3.927 1.00 91.12 86 ILE A O 1
ATOM 654 N N . LEU A 1 87 ? -2.698 16.792 -6.170 1.00 92.44 87 LEU A N 1
ATOM 655 C CA . LEU A 1 87 ? -4.150 16.618 -6.219 1.00 92.44 87 LEU A CA 1
ATOM 656 C C . LEU A 1 87 ? -4.586 15.279 -5.602 1.00 92.44 87 LEU A C 1
ATOM 658 O O . LEU A 1 87 ? -5.563 15.237 -4.854 1.00 92.44 87 LEU A O 1
ATOM 662 N N . ALA A 1 88 ? -3.832 14.204 -5.845 1.00 90.50 88 ALA A N 1
ATOM 663 C CA . ALA A 1 88 ? 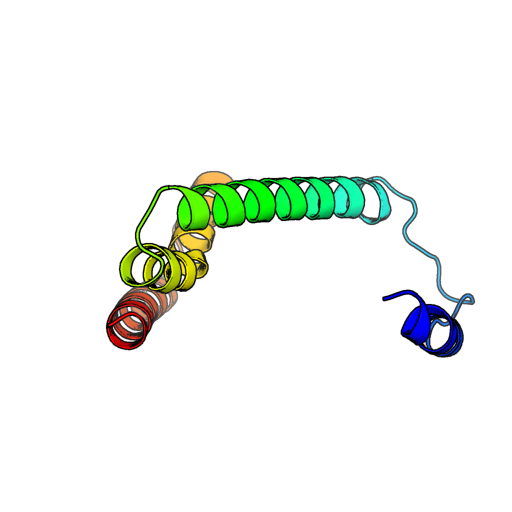-4.067 12.908 -5.217 1.00 90.50 88 ALA A CA 1
ATOM 664 C C . ALA A 1 88 ? -3.897 12.966 -3.691 1.00 90.50 88 ALA A C 1
ATOM 666 O O . ALA A 1 88 ? -4.711 12.396 -2.973 1.00 90.50 88 ALA A O 1
ATOM 667 N N . PHE A 1 89 ? -2.896 13.684 -3.173 1.00 89.50 89 PHE A N 1
ATOM 668 C CA . PHE A 1 89 ? -2.718 13.851 -1.725 1.00 89.50 89 PHE A CA 1
ATOM 669 C C . PHE A 1 89 ? -3.873 14.611 -1.077 1.00 89.50 89 PHE A C 1
ATOM 671 O O . PHE A 1 89 ? -4.329 14.207 -0.009 1.00 89.50 89 PHE A O 1
ATOM 678 N N . ILE A 1 90 ? -4.391 15.648 -1.739 1.00 90.88 90 ILE A N 1
ATOM 679 C CA . ILE A 1 90 ? -5.591 16.359 -1.278 1.00 90.88 90 ILE A CA 1
ATOM 680 C C . ILE A 1 90 ? -6.789 15.400 -1.240 1.00 90.88 90 ILE A C 1
ATOM 682 O O . ILE A 1 90 ? -7.493 15.346 -0.236 1.00 90.88 90 ILE A O 1
ATOM 686 N N . ALA A 1 91 ? -6.998 14.605 -2.293 1.00 89.06 91 ALA A N 1
ATOM 687 C CA . ALA A 1 91 ? -8.100 13.645 -2.351 1.00 89.06 91 ALA A CA 1
ATOM 688 C C . ALA A 1 91 ? -7.998 12.553 -1.270 1.00 89.06 91 ALA A C 1
ATOM 690 O O . ALA A 1 91 ? -8.998 12.232 -0.635 1.00 89.06 91 ALA A O 1
ATOM 691 N N . ILE A 1 92 ? -6.800 12.006 -1.032 1.00 88.00 92 ILE A N 1
ATOM 692 C CA . ILE A 1 92 ? -6.572 10.998 0.014 1.00 88.00 92 ILE A CA 1
ATOM 693 C C . ILE A 1 92 ? -6.841 11.598 1.396 1.00 88.00 92 ILE A C 1
ATOM 695 O O . ILE A 1 92 ? -7.484 10.951 2.216 1.00 88.00 92 ILE A O 1
ATOM 699 N N . TYR A 1 93 ? -6.377 12.824 1.651 1.00 85.12 93 TYR A N 1
ATOM 700 C CA . TYR A 1 93 ? -6.638 13.508 2.915 1.00 85.12 93 TYR A CA 1
ATOM 701 C C . TYR A 1 93 ? -8.142 13.707 3.145 1.00 85.12 93 TYR A C 1
ATOM 703 O O . TYR A 1 93 ? -8.640 13.341 4.202 1.00 85.12 93 TYR A O 1
ATOM 711 N N . LEU A 1 94 ? -8.873 14.181 2.129 1.00 86.56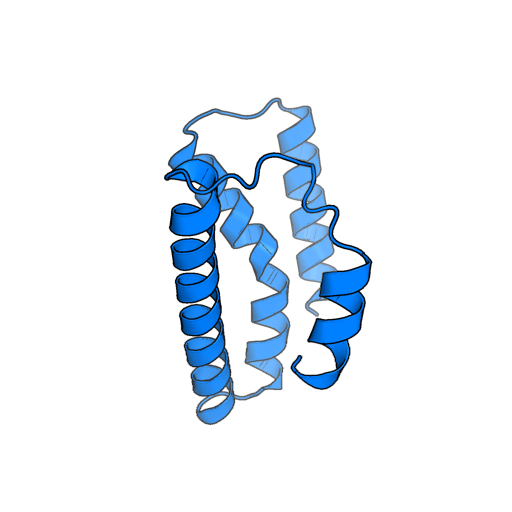 94 LEU A N 1
ATOM 712 C CA . LEU A 1 94 ? -10.330 14.351 2.190 1.00 86.56 94 LEU A CA 1
ATOM 713 C C . LEU A 1 94 ? -11.102 13.034 2.360 1.00 86.56 94 LEU A C 1
ATOM 715 O O . LEU A 1 94 ? -12.214 13.056 2.866 1.00 86.56 94 LEU A O 1
ATOM 719 N N . MET A 1 95 ? -10.559 11.902 1.903 1.00 83.25 95 MET A N 1
ATOM 720 C CA . MET A 1 95 ? -11.175 10.579 2.077 1.00 83.25 95 MET A CA 1
ATOM 721 C C . MET A 1 95 ? -10.870 9.964 3.454 1.00 83.25 95 MET A C 1
ATOM 723 O O . MET A 1 95 ? -11.567 9.048 3.887 1.00 83.25 95 MET A O 1
ATOM 727 N N . ALA A 1 96 ? -9.791 10.408 4.105 1.00 76.94 96 ALA A N 1
ATOM 728 C CA . ALA A 1 96 ? -9.369 9.914 5.411 1.00 76.94 96 ALA A CA 1
ATOM 729 C C . ALA A 1 96 ? -10.100 10.600 6.582 1.00 76.94 96 ALA A C 1
ATOM 731 O O . ALA A 1 96 ? -10.095 10.052 7.685 1.00 76.94 96 ALA A O 1
ATOM 732 N N . GLU A 1 97 ? -10.701 11.769 6.355 1.00 62.94 97 GLU A N 1
ATOM 733 C CA . GLU A 1 97 ? -11.589 12.472 7.295 1.00 62.94 97 GLU A CA 1
ATOM 734 C C . GLU A 1 97 ? -13.048 12.008 7.146 1.00 62.94 97 GLU A C 1
ATOM 736 O O . GLU A 1 97 ? -13.693 11.774 8.196 1.00 62.94 97 GLU A O 1
#

InterPro domains:
  IPR000620 EamA domain [PF00892] (2-95)
  IPR037185 Multidrug transporter EmrE superfamily [SSF103481] (4-95)